Protein AF-F7QLC7-F1 (afdb_monomer)

Foldseek 3Di:
DDDDDPVNVVLVVVQVVVVVVLLVQLVVLVVVCCVVVVAPPPFKDFDPDDPVALETEMEGAQDLCQQVSLVSSLVVLVVVQRHKYWYWHPPDDPPDDTFTWIHGNVDIRGRDPLVPDDPVRSPRDRD

Sequence (127 aa):
MTLMSDNDLEGIRAHELIWKKLFDEVEAILKNFVAQGTIGDDHYWLVDEDWGWDVLQIELPLSLTWPPIAKKLQLILERYPDWRITIRLAGRPQGWPGMGIVISRDKIIDDLKREYFPELLRSLTFD

Structure (mmCIF, N/CA/C/O backbone):
data_AF-F7QLC7-F1
#
_entry.id   AF-F7QLC7-F1
#
loop_
_atom_site.group_PDB
_atom_site.id
_atom_site.type_symbol
_atom_site.label_at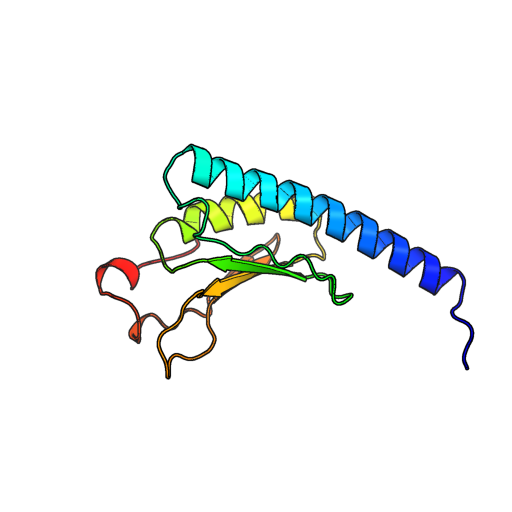om_id
_atom_site.label_alt_id
_atom_site.label_comp_id
_atom_site.label_asym_id
_atom_site.label_entity_id
_atom_site.label_seq_id
_atom_site.pdbx_PDB_ins_code
_atom_site.Cartn_x
_atom_site.Cartn_y
_atom_site.Cartn_z
_atom_site.occupancy
_atom_site.B_iso_or_equiv
_atom_site.auth_seq_id
_atom_site.auth_comp_id
_atom_site.auth_asym_id
_atom_site.auth_atom_id
_atom_site.pdbx_PDB_model_num
ATOM 1 N N . MET A 1 1 ? 37.764 4.042 -11.446 1.00 50.75 1 MET A N 1
ATOM 2 C CA . MET A 1 1 ? 36.503 4.541 -12.024 1.00 50.75 1 MET A CA 1
ATOM 3 C C . MET A 1 1 ? 36.126 3.556 -13.116 1.00 50.75 1 MET A C 1
ATOM 5 O O . MET A 1 1 ? 36.762 3.561 -14.160 1.00 50.75 1 MET A O 1
ATOM 9 N N . THR A 1 2 ? 35.249 2.602 -12.810 1.00 63.03 2 THR A N 1
ATOM 10 C CA . THR A 1 2 ? 34.839 1.550 -13.753 1.00 63.03 2 THR A CA 1
ATOM 11 C C . THR A 1 2 ? 33.733 2.123 -14.631 1.00 63.03 2 THR A C 1
ATOM 13 O O . THR A 1 2 ? 32.751 2.632 -14.098 1.00 63.03 2 THR A O 1
ATOM 16 N N . LEU A 1 3 ? 33.919 2.111 -15.951 1.00 67.44 3 LEU A N 1
ATOM 17 C CA . LEU A 1 3 ? 32.877 2.492 -16.906 1.00 67.44 3 LEU A CA 1
ATOM 18 C C . LEU A 1 3 ? 31.777 1.424 -16.864 1.00 67.44 3 LEU A C 1
ATOM 20 O O . LEU A 1 3 ? 32.084 0.239 -16.978 1.00 67.44 3 LEU A O 1
ATOM 24 N N . MET A 1 4 ? 30.528 1.842 -16.658 1.00 73.94 4 MET A N 1
ATOM 25 C CA . MET A 1 4 ? 29.365 0.952 -16.751 1.00 73.94 4 MET A CA 1
ATOM 26 C C . MET A 1 4 ? 29.220 0.458 -18.188 1.00 73.94 4 MET A C 1
ATOM 28 O O . MET A 1 4 ? 29.473 1.215 -19.127 1.00 73.94 4 MET A O 1
ATOM 32 N N . SER A 1 5 ? 28.853 -0.811 -18.355 1.00 80.81 5 SER A N 1
ATOM 33 C CA . SER A 1 5 ? 28.616 -1.381 -19.679 1.00 80.81 5 SER A CA 1
ATOM 34 C C . SER A 1 5 ? 27.282 -0.889 -20.251 1.00 80.81 5 SER A C 1
ATOM 36 O O . SER A 1 5 ? 26.384 -0.502 -19.503 1.00 80.81 5 SER A O 1
ATOM 38 N N . ASP A 1 6 ? 27.117 -0.937 -21.575 1.00 76.31 6 ASP A N 1
ATOM 39 C CA . ASP A 1 6 ? 25.849 -0.572 -22.230 1.00 76.31 6 ASP A CA 1
ATOM 40 C C . ASP A 1 6 ? 24.663 -1.404 -21.705 1.00 76.31 6 ASP A C 1
ATOM 42 O O . ASP A 1 6 ? 23.557 -0.891 -21.561 1.00 76.31 6 ASP A O 1
ATOM 46 N N . ASN A 1 7 ? 24.915 -2.659 -21.321 1.00 74.25 7 ASN A N 1
ATOM 47 C CA . ASN A 1 7 ? 23.918 -3.549 -20.728 1.00 74.25 7 ASN A CA 1
ATOM 48 C C . ASN A 1 7 ? 23.471 -3.078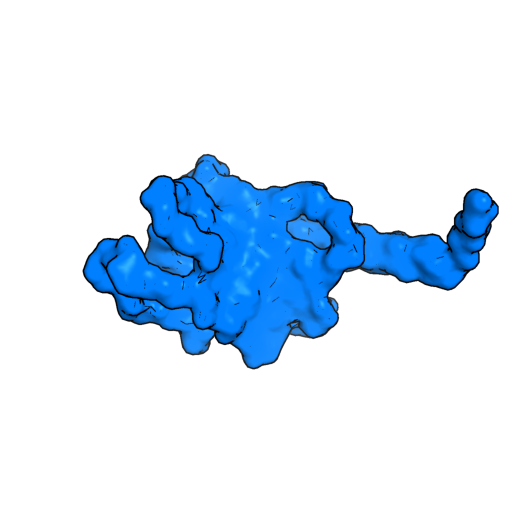 -19.329 1.00 74.25 7 ASN A C 1
ATOM 50 O O . ASN A 1 7 ? 22.297 -3.188 -18.981 1.00 74.25 7 ASN A O 1
ATOM 54 N N . ASP A 1 8 ? 24.385 -2.498 -18.544 1.00 79.50 8 ASP A N 1
ATOM 55 C CA . ASP A 1 8 ? 24.052 -1.910 -17.241 1.00 79.50 8 ASP A CA 1
ATOM 56 C C . ASP A 1 8 ? 23.184 -0.652 -17.417 1.00 79.50 8 ASP A C 1
ATOM 58 O O . ASP A 1 8 ? 22.246 -0.421 -16.654 1.00 79.50 8 ASP A O 1
ATOM 62 N N . LEU A 1 9 ? 23.457 0.146 -18.456 1.00 80.56 9 LEU A N 1
ATOM 63 C CA . LEU A 1 9 ? 22.675 1.342 -18.783 1.00 80.56 9 LEU A CA 1
ATOM 64 C C . LEU A 1 9 ? 21.267 1.001 -19.291 1.00 80.56 9 LEU A C 1
ATOM 66 O O . LEU A 1 9 ? 20.310 1.704 -18.962 1.00 80.56 9 LEU A O 1
ATOM 70 N N . GLU A 1 10 ? 21.120 -0.060 -20.086 1.00 82.00 10 GLU A N 1
ATOM 71 C CA . GLU A 1 10 ? 19.810 -0.547 -20.531 1.00 82.00 10 GLU A CA 1
ATOM 72 C C . GLU A 1 10 ? 18.975 -1.087 -19.367 1.00 82.00 10 GLU A C 1
ATOM 74 O O . GLU A 1 10 ? 17.791 -0.756 -19.268 1.00 82.00 10 GLU A O 1
ATOM 79 N N . GLY A 1 11 ? 19.594 -1.840 -18.452 1.00 80.56 11 GLY A N 1
ATOM 80 C CA . GLY A 1 11 ? 18.936 -2.333 -17.241 1.00 80.56 11 GLY A CA 1
ATOM 81 C C . GLY A 1 11 ? 18.397 -1.204 -16.360 1.00 80.56 11 GLY A C 1
ATOM 82 O O . GLY A 1 11 ? 17.238 -1.248 -15.951 1.00 80.56 11 GLY A O 1
ATOM 83 N N . ILE A 1 12 ? 19.190 -0.149 -16.145 1.00 84.62 12 ILE A N 1
ATOM 84 C CA . ILE A 1 12 ? 18.768 1.030 -15.367 1.00 84.62 12 ILE A CA 1
ATOM 85 C C . ILE A 1 12 ? 17.579 1.732 -16.018 1.00 84.62 12 ILE A C 1
ATOM 87 O O . ILE A 1 12 ? 16.587 2.009 -15.354 1.00 84.62 12 ILE A O 1
ATOM 91 N N . ARG A 1 13 ? 17.624 1.959 -17.334 1.00 88.81 13 ARG A N 1
ATOM 92 C CA . ARG A 1 13 ? 16.513 2.606 -18.051 1.00 88.81 13 ARG A CA 1
ATOM 93 C C . ARG A 1 13 ? 15.232 1.779 -18.007 1.00 88.81 13 ARG A C 1
ATOM 95 O O . ARG A 1 13 ? 14.142 2.341 -17.916 1.00 88.81 13 ARG A O 1
ATOM 102 N N . ALA A 1 14 ? 15.348 0.455 -18.113 1.00 91.69 14 ALA A N 1
ATOM 103 C CA . ALA A 1 14 ? 14.203 -0.440 -18.008 1.00 91.69 14 ALA A CA 1
ATOM 104 C C . ALA A 1 14 ? 13.593 -0.390 -16.601 1.00 91.69 14 ALA A C 1
ATOM 106 O O . ALA A 1 14 ? 12.372 -0.292 -16.477 1.00 91.69 14 ALA A O 1
ATOM 107 N N . HIS A 1 15 ? 14.439 -0.394 -15.570 1.00 94.12 15 HIS A N 1
ATOM 108 C CA . HIS A 1 15 ? 14.026 -0.252 -14.180 1.00 94.12 15 HIS A CA 1
ATOM 109 C C . HIS A 1 15 ? 13.282 1.069 -13.947 1.00 94.12 15 HIS A C 1
ATOM 111 O O . HIS A 1 15 ? 12.112 1.034 -13.579 1.00 94.12 15 HIS A O 1
ATOM 117 N N . GLU A 1 16 ? 13.893 2.211 -14.280 1.00 93.38 16 GLU A N 1
ATOM 118 C CA . GLU A 1 16 ? 13.291 3.545 -14.126 1.00 93.38 16 GLU A CA 1
ATOM 119 C C . GLU A 1 16 ? 11.937 3.658 -14.851 1.00 93.38 16 GLU A C 1
ATOM 121 O O . GLU A 1 16 ? 10.979 4.249 -14.345 1.00 93.38 16 GLU A O 1
ATOM 126 N N . LEU A 1 17 ? 11.823 3.068 -16.049 1.00 95.00 17 LEU A N 1
ATOM 127 C CA . LEU A 1 17 ? 10.580 3.079 -16.819 1.00 95.00 17 LEU A CA 1
ATOM 128 C C . LEU A 1 17 ? 9.473 2.260 -16.146 1.00 95.00 17 LEU A C 1
ATOM 130 O O . LEU A 1 17 ? 8.310 2.670 -16.182 1.00 95.00 17 LEU A O 1
ATOM 134 N N . ILE A 1 18 ? 9.806 1.096 -15.582 1.00 96.31 18 ILE A N 1
ATOM 135 C CA . ILE A 1 18 ? 8.835 0.272 -14.857 1.00 96.31 18 ILE A CA 1
ATOM 136 C C . ILE A 1 18 ? 8.465 0.948 -13.540 1.00 96.31 18 ILE A C 1
ATOM 138 O O . ILE A 1 18 ? 7.273 1.079 -13.268 1.00 96.31 18 ILE A O 1
ATOM 142 N N . TRP A 1 19 ? 9.455 1.434 -12.786 1.00 96.56 19 TRP A N 1
ATOM 143 C CA . TRP A 1 19 ? 9.258 2.164 -11.538 1.00 96.56 19 TRP A CA 1
ATOM 144 C C . TRP A 1 19 ? 8.260 3.301 -11.737 1.00 96.56 19 TRP A C 1
ATOM 146 O O . TRP A 1 19 ? 7.243 3.356 -11.052 1.00 96.56 19 TRP A O 1
ATOM 156 N N . LYS A 1 20 ? 8.478 4.143 -12.755 1.00 96.12 20 LYS A N 1
ATOM 157 C CA . LYS A 1 20 ? 7.606 5.283 -13.050 1.00 96.12 20 LYS A CA 1
ATOM 158 C C . LYS A 1 20 ? 6.176 4.862 -13.381 1.00 96.12 20 LYS A C 1
ATOM 160 O O . LYS A 1 20 ? 5.229 5.450 -12.870 1.00 96.12 20 LYS A O 1
ATOM 165 N N . LYS A 1 21 ? 6.000 3.837 -14.221 1.00 97.06 21 LYS A N 1
ATOM 166 C CA . LYS A 1 21 ? 4.660 3.331 -14.562 1.00 97.06 21 LYS A CA 1
ATOM 167 C C . LYS A 1 21 ? 3.948 2.761 -13.342 1.00 97.06 21 LYS A C 1
ATOM 169 O O . LYS A 1 21 ? 2.768 3.034 -13.144 1.00 97.06 21 LYS A O 1
ATOM 174 N N . LEU A 1 22 ? 4.660 1.979 -12.533 1.00 97.88 22 LEU A N 1
ATOM 175 C CA . LEU A 1 22 ? 4.117 1.410 -11.309 1.00 97.88 22 LEU A CA 1
ATOM 176 C C . LEU A 1 22 ? 3.743 2.517 -10.318 1.00 97.88 22 LEU A C 1
ATOM 178 O O . LEU A 1 22 ? 2.652 2.473 -9.760 1.00 97.88 22 LEU A O 1
ATOM 182 N N . PHE A 1 23 ? 4.602 3.524 -10.154 1.00 97.81 23 PHE A N 1
ATOM 183 C CA . PHE A 1 23 ? 4.345 4.706 -9.336 1.00 97.81 23 PHE A CA 1
ATOM 184 C C . PHE A 1 23 ? 3.056 5.413 -9.770 1.00 97.81 23 PHE A C 1
ATOM 186 O O . PHE A 1 23 ? 2.150 5.568 -8.954 1.00 97.81 23 PHE A O 1
ATOM 193 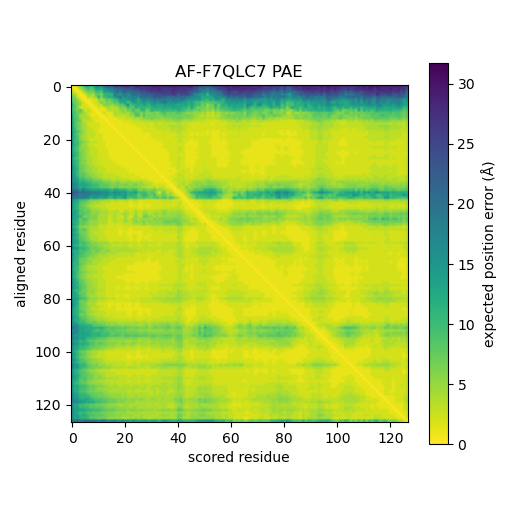N N . ASP A 1 24 ? 2.930 5.759 -11.055 1.00 97.81 24 ASP A N 1
ATOM 194 C CA . ASP A 1 24 ? 1.757 6.455 -11.600 1.00 97.81 24 ASP A CA 1
ATOM 195 C C . ASP A 1 24 ? 0.460 5.641 -11.395 1.00 97.81 24 ASP A C 1
ATOM 197 O O . ASP A 1 24 ? -0.587 6.178 -11.020 1.00 97.81 24 ASP A O 1
ATOM 201 N N . GLU A 1 25 ? 0.512 4.321 -11.606 1.00 98.19 25 GLU A N 1
ATOM 202 C CA . GLU A 1 25 ? -0.638 3.431 -11.411 1.00 98.19 25 GLU A CA 1
ATOM 203 C C . GLU A 1 25 ? -1.034 3.284 -9.934 1.00 98.19 25 GLU A C 1
ATOM 205 O O . GLU A 1 25 ? -2.226 3.290 -9.605 1.00 98.19 25 GLU A O 1
ATOM 210 N N . VAL A 1 26 ? -0.053 3.165 -9.034 1.00 97.94 26 VAL A N 1
ATOM 211 C CA . VAL A 1 26 ? -0.288 3.121 -7.585 1.00 97.94 26 VAL A CA 1
ATOM 212 C C . VAL A 1 26 ? -0.872 4.440 -7.098 1.00 97.94 26 VAL A C 1
ATOM 214 O O . VAL A 1 26 ? -1.855 4.433 -6.354 1.00 97.94 26 VAL A O 1
ATOM 217 N N . GLU A 1 27 ? -0.325 5.567 -7.547 1.00 97.56 27 GLU A N 1
ATOM 218 C CA . GLU A 1 27 ? -0.822 6.889 -7.188 1.00 97.56 27 GLU A CA 1
ATOM 219 C C . GLU A 1 27 ? -2.283 7.067 -7.626 1.00 97.56 27 GLU A C 1
ATOM 221 O O . GLU A 1 27 ? -3.118 7.530 -6.846 1.00 97.56 27 GLU A O 1
ATOM 226 N N . ALA A 1 28 ? -2.633 6.623 -8.838 1.00 97.56 28 ALA A N 1
ATOM 227 C CA . ALA A 1 28 ? -4.008 6.656 -9.330 1.00 97.56 28 ALA A CA 1
ATOM 228 C C . ALA A 1 28 ? -4.969 5.817 -8.465 1.00 97.56 28 ALA A C 1
ATOM 230 O O . ALA A 1 28 ? -6.103 6.238 -8.214 1.00 97.56 28 ALA A O 1
ATOM 231 N N . ILE A 1 29 ? -4.530 4.652 -7.973 1.00 97.12 29 ILE A N 1
ATOM 232 C CA . ILE A 1 29 ? -5.315 3.838 -7.034 1.00 97.12 29 ILE A CA 1
ATOM 233 C C . ILE A 1 29 ? -5.543 4.607 -5.732 1.00 97.12 29 ILE A C 1
ATOM 235 O O . ILE A 1 29 ? -6.691 4.724 -5.303 1.00 97.12 29 ILE A O 1
ATOM 239 N N . LEU A 1 30 ? -4.487 5.142 -5.117 1.00 96.62 30 LEU A N 1
ATOM 240 C CA . LEU A 1 30 ? -4.583 5.855 -3.839 1.00 96.62 30 LEU A CA 1
ATOM 241 C C . LEU A 1 30 ? -5.485 7.092 -3.958 1.00 96.62 30 LEU A C 1
ATOM 243 O O . LEU A 1 30 ? -6.414 7.246 -3.164 1.00 96.62 30 LEU A O 1
ATOM 247 N N . LYS A 1 31 ? -5.325 7.888 -5.023 1.00 95.56 31 LYS A N 1
ATOM 248 C CA . LYS A 1 31 ? -6.196 9.034 -5.344 1.00 95.56 31 LYS A CA 1
ATOM 249 C C . LYS A 1 31 ? -7.667 8.644 -5.501 1.00 95.56 31 LYS A C 1
ATOM 251 O O . LYS A 1 31 ? -8.551 9.405 -5.119 1.00 95.56 31 LYS A O 1
ATOM 256 N N . ASN A 1 32 ? -7.966 7.454 -6.021 1.00 96.12 32 ASN A N 1
ATOM 257 C CA . ASN A 1 32 ? -9.345 6.971 -6.096 1.00 96.12 32 ASN A CA 1
ATOM 258 C C . ASN A 1 32 ? -9.930 6.653 -4.705 1.00 96.12 32 ASN A C 1
ATOM 260 O O . ASN A 1 32 ? -11.093 6.956 -4.450 1.00 96.12 32 ASN A O 1
ATOM 264 N N . PHE A 1 33 ? -9.141 6.089 -3.782 1.00 95.31 33 PHE A N 1
ATOM 265 C CA . PHE A 1 33 ? -9.581 5.886 -2.393 1.00 95.31 33 PHE A CA 1
ATOM 266 C C . PHE A 1 33 ? -9.790 7.223 -1.659 1.00 95.31 33 PHE A C 1
ATOM 268 O O . PHE A 1 33 ? -10.768 7.356 -0.912 1.00 95.31 33 PHE A O 1
ATOM 275 N N . VAL A 1 34 ? -8.943 8.226 -1.919 1.00 94.62 34 VAL A N 1
ATOM 276 C CA . VAL A 1 34 ? -9.153 9.607 -1.449 1.00 94.62 34 VAL A CA 1
ATOM 277 C C . VAL A 1 34 ? -10.467 10.168 -1.989 1.00 94.62 34 VAL A C 1
ATOM 279 O O . VAL A 1 34 ? -11.299 10.632 -1.216 1.00 94.62 34 VAL A O 1
ATOM 282 N N . ALA A 1 35 ? -10.696 10.095 -3.304 1.00 93.94 35 ALA A N 1
ATOM 283 C CA . ALA A 1 35 ? -11.903 10.635 -3.933 1.00 93.94 35 ALA A CA 1
ATOM 284 C C . ALA A 1 35 ? -13.196 9.988 -3.398 1.00 93.94 35 ALA A C 1
ATOM 286 O O . ALA A 1 35 ? -14.255 10.614 -3.396 1.00 93.94 35 ALA A O 1
ATOM 287 N N . GLN A 1 36 ? -13.112 8.745 -2.917 1.00 93.62 36 GLN A N 1
ATOM 288 C CA . GLN A 1 36 ? -14.208 8.030 -2.256 1.00 93.62 36 GLN A CA 1
ATOM 289 C C . GLN A 1 36 ? -14.366 8.382 -0.764 1.00 93.62 36 GLN A C 1
ATOM 291 O O . GLN A 1 36 ? -15.274 7.869 -0.112 1.00 93.62 36 GLN A O 1
ATOM 296 N N . GLY A 1 37 ? -13.487 9.216 -0.201 1.00 90.19 37 GLY A N 1
ATOM 297 C CA . GLY A 1 37 ? -13.477 9.595 1.215 1.00 90.19 37 GLY A CA 1
ATOM 298 C C . GLY A 1 37 ? -13.075 8.461 2.159 1.00 90.19 37 GLY A C 1
ATOM 299 O O . GLY A 1 37 ? -13.376 8.507 3.349 1.00 90.19 37 GLY A O 1
ATOM 300 N N . THR A 1 38 ? -12.437 7.412 1.636 1.00 88.75 38 THR A N 1
ATOM 301 C CA . THR A 1 38 ? -12.058 6.221 2.421 1.00 88.75 38 THR A CA 1
ATOM 302 C C . THR A 1 38 ? -10.695 6.369 3.096 1.00 88.75 38 THR A C 1
ATOM 304 O O . THR A 1 38 ? -10.449 5.756 4.134 1.00 88.75 38 THR A O 1
ATOM 307 N N . ILE A 1 39 ? -9.829 7.214 2.536 1.00 89.75 39 ILE A N 1
ATOM 308 C CA . ILE A 1 39 ? -8.609 7.730 3.161 1.00 89.75 39 ILE A CA 1
ATOM 309 C C . ILE A 1 39 ? -8.580 9.254 2.965 1.00 89.75 39 ILE A C 1
ATOM 311 O O . ILE A 1 39 ? -9.237 9.766 2.061 1.00 89.75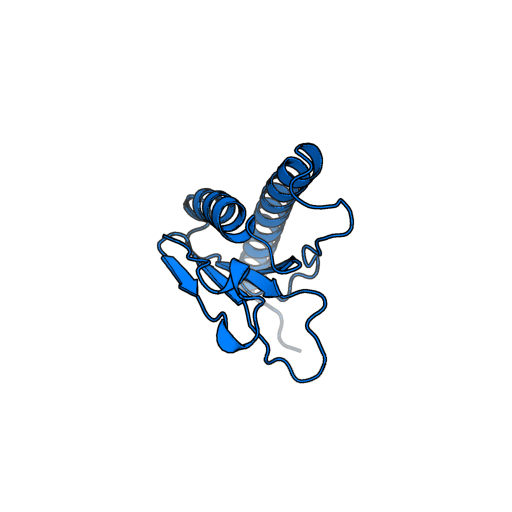 39 ILE A O 1
ATOM 315 N N . GLY A 1 40 ? -7.870 9.979 3.828 1.00 81.19 40 GLY A N 1
ATOM 316 C CA . GLY A 1 40 ? -7.668 11.424 3.686 1.00 81.19 40 GLY A CA 1
ATOM 317 C C . GLY A 1 40 ? -6.582 11.740 2.657 1.00 81.19 40 GLY A C 1
ATOM 318 O O . GLY A 1 40 ? -5.715 10.905 2.400 1.00 81.19 40 GLY A O 1
ATOM 319 N N . ASP A 1 41 ? -6.629 12.942 2.084 1.00 69.69 41 ASP A N 1
ATOM 320 C CA . ASP A 1 41 ? -5.657 13.428 1.086 1.00 69.69 41 ASP A CA 1
ATOM 321 C C . ASP A 1 41 ? -4.221 13.509 1.641 1.00 69.69 41 ASP A C 1
ATOM 323 O O . ASP A 1 41 ? -3.250 13.338 0.913 1.00 69.69 41 ASP A O 1
ATOM 327 N N . ASP A 1 42 ? -4.079 13.726 2.947 1.00 74.25 42 ASP A N 1
ATOM 328 C CA . ASP A 1 42 ? -2.820 13.788 3.696 1.00 74.25 42 ASP A CA 1
ATOM 329 C C . ASP A 1 42 ? -2.495 12.474 4.429 1.00 74.25 42 ASP A C 1
ATOM 331 O O . ASP A 1 42 ? -1.534 12.393 5.196 1.00 74.25 42 ASP A O 1
ATOM 335 N N . HIS A 1 43 ? -3.296 11.427 4.215 1.00 83.38 43 HIS A N 1
ATOM 336 C CA . HIS A 1 43 ? -3.168 10.163 4.936 1.00 83.38 43 HIS A CA 1
ATOM 337 C C . HIS A 1 43 ? -2.255 9.157 4.229 1.00 83.38 43 HIS A C 1
ATOM 339 O O . HIS A 1 43 ? -2.244 8.000 4.627 1.00 83.38 43 HIS A O 1
ATOM 345 N N . TYR A 1 44 ? -1.506 9.514 3.187 1.00 92.88 44 TYR A N 1
ATOM 346 C CA . TYR A 1 44 ? -0.526 8.588 2.621 1.00 92.88 44 TYR A CA 1
ATOM 347 C C . TYR A 1 44 ? 0.734 9.289 2.132 1.00 92.88 44 TYR A C 1
ATOM 349 O O . TYR A 1 44 ? 0.704 10.446 1.726 1.00 92.88 44 TYR A O 1
ATOM 357 N N . TRP A 1 45 ? 1.836 8.544 2.128 1.00 95.06 45 TRP A N 1
ATOM 358 C CA . TRP A 1 45 ? 3.060 8.909 1.427 1.00 95.06 45 TRP A CA 1
ATOM 359 C C . TRP A 1 45 ? 3.416 7.772 0.475 1.00 95.06 45 TRP A C 1
ATOM 361 O O . TRP A 1 45 ? 3.747 6.670 0.906 1.00 95.06 45 TRP A O 1
ATOM 371 N N . LEU A 1 46 ? 3.327 8.031 -0.828 1.00 96.19 46 LEU A N 1
ATOM 372 C CA . LEU A 1 46 ? 3.922 7.175 -1.850 1.00 96.19 46 LEU A CA 1
ATOM 373 C C . LEU A 1 46 ? 5.373 7.622 -2.067 1.00 96.19 46 LEU A C 1
ATOM 375 O O . LEU A 1 46 ? 5.589 8.731 -2.546 1.00 96.19 46 LEU A O 1
ATOM 379 N N . VAL A 1 47 ? 6.336 6.806 -1.639 1.00 95.00 47 VAL A N 1
ATOM 380 C CA . VAL A 1 47 ? 7.767 7.149 -1.671 1.00 95.00 47 VAL A CA 1
ATOM 381 C C . VAL A 1 47 ? 8.198 7.344 -3.125 1.00 95.00 47 VAL A C 1
ATOM 383 O O . VAL A 1 47 ? 8.061 6.424 -3.932 1.00 95.00 47 VAL A O 1
ATOM 386 N N . ASP A 1 48 ? 8.657 8.551 -3.458 1.00 92.12 48 ASP A N 1
ATOM 387 C CA . ASP A 1 48 ? 9.020 8.986 -4.812 1.00 92.12 48 ASP A CA 1
ATOM 388 C C . ASP A 1 48 ? 10.518 8.863 -5.102 1.00 92.12 48 ASP A C 1
ATOM 390 O O . ASP A 1 48 ? 10.967 9.142 -6.215 1.00 92.12 48 ASP A O 1
ATOM 394 N N . GLU A 1 49 ? 11.293 8.372 -4.137 1.00 91.00 49 GLU A N 1
ATOM 395 C CA . GLU A 1 49 ? 12.669 7.973 -4.362 1.00 91.00 49 GLU A CA 1
ATOM 396 C C . GLU A 1 49 ? 12.773 6.536 -4.890 1.00 91.00 49 GLU A C 1
ATOM 398 O O . GLU A 1 49 ? 12.406 5.564 -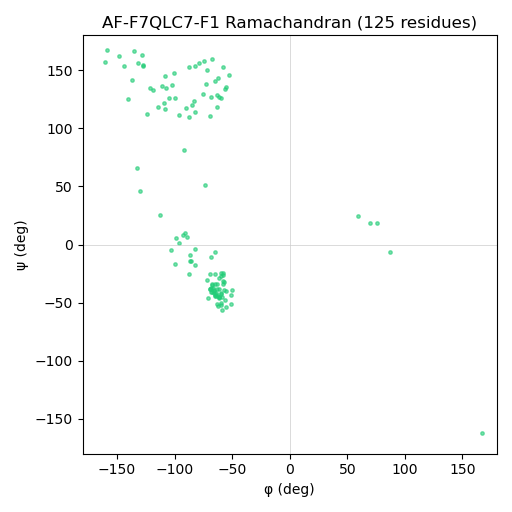4.225 1.00 91.00 49 GLU A O 1
ATOM 403 N N . ASP A 1 50 ? 13.362 6.399 -6.077 1.00 89.31 50 ASP A N 1
ATOM 404 C CA . ASP A 1 50 ? 13.811 5.118 -6.608 1.00 89.31 50 ASP A CA 1
ATOM 405 C C . ASP A 1 50 ? 15.197 4.763 -6.036 1.00 89.31 50 ASP A C 1
ATOM 407 O O . ASP A 1 50 ? 16.197 5.441 -6.290 1.00 89.31 50 ASP A O 1
ATOM 411 N N . TRP A 1 51 ? 15.264 3.699 -5.232 1.00 86.50 51 TRP A N 1
ATOM 412 C CA . TRP A 1 51 ? 16.513 3.185 -4.654 1.00 86.50 51 TRP A CA 1
ATOM 413 C C . TRP A 1 51 ? 17.173 2.089 -5.509 1.00 86.50 51 TRP A C 1
ATOM 415 O O . TRP A 1 51 ? 18.136 1.461 -5.059 1.00 86.50 51 TRP A O 1
ATOM 425 N N . GLY A 1 52 ? 16.674 1.843 -6.725 1.00 88.50 52 GLY A N 1
ATOM 426 C CA . GLY A 1 52 ? 17.176 0.816 -7.639 1.00 88.50 52 GLY A CA 1
ATOM 427 C C . GLY A 1 52 ? 16.766 -0.606 -7.249 1.00 88.50 52 GLY A C 1
ATOM 428 O O . GLY A 1 52 ? 17.414 -1.575 -7.649 1.00 88.50 52 GLY A O 1
ATOM 429 N N . TRP A 1 53 ? 15.740 -0.748 -6.408 1.00 92.62 53 TRP A N 1
ATOM 430 C CA . TRP A 1 53 ? 15.157 -2.034 -6.020 1.00 92.62 53 TRP A CA 1
ATOM 431 C C . TRP A 1 53 ? 13.791 -2.178 -6.670 1.00 92.62 53 TRP A C 1
ATOM 433 O O . TRP A 1 53 ? 13.050 -1.204 -6.743 1.00 92.62 53 TRP A O 1
ATOM 443 N N . ASP A 1 54 ? 13.411 -3.397 -7.064 1.00 96.50 54 ASP A N 1
ATOM 444 C CA . ASP A 1 54 ? 12.082 -3.696 -7.628 1.00 96.50 54 ASP A CA 1
ATOM 445 C C . ASP A 1 54 ? 10.988 -3.688 -6.534 1.00 96.50 54 ASP A C 1
ATOM 447 O O . ASP A 1 54 ? 10.236 -4.646 -6.323 1.00 96.50 54 ASP A O 1
ATOM 451 N N . VAL A 1 55 ? 10.952 -2.613 -5.746 1.00 96.69 55 VAL A N 1
ATOM 452 C CA . VAL A 1 55 ? 10.070 -2.396 -4.607 1.00 96.69 55 VAL A CA 1
ATOM 453 C C . VAL A 1 55 ? 9.619 -0.944 -4.604 1.00 96.69 55 VAL A C 1
ATOM 455 O O . VAL A 1 55 ? 10.435 -0.034 -4.522 1.00 96.69 55 VAL A O 1
ATOM 458 N N . LEU A 1 56 ? 8.307 -0.741 -4.590 1.00 97.62 56 LEU A N 1
ATOM 459 C CA . LEU A 1 56 ? 7.694 0.556 -4.332 1.00 97.62 56 LEU A CA 1
ATOM 460 C C . LEU A 1 56 ? 7.166 0.596 -2.892 1.00 97.62 56 LEU A C 1
ATOM 462 O O . LEU A 1 56 ? 6.579 -0.379 -2.411 1.00 97.62 56 LEU A O 1
ATOM 466 N N . GLN A 1 57 ? 7.378 1.701 -2.178 1.00 97.69 57 GLN A N 1
ATOM 467 C CA . GLN A 1 57 ? 6.946 1.845 -0.787 1.00 97.69 57 GLN A CA 1
ATOM 468 C C . GLN A 1 57 ? 5.806 2.854 -0.653 1.00 97.69 57 GLN A C 1
ATOM 470 O O . GLN A 1 57 ? 5.840 3.945 -1.210 1.00 97.69 57 GLN A O 1
ATOM 475 N N . ILE A 1 58 ? 4.815 2.479 0.149 1.00 97.19 58 ILE A N 1
ATOM 476 C CA . ILE A 1 58 ? 3.713 3.326 0.585 1.00 97.19 58 ILE A CA 1
ATOM 477 C C . ILE A 1 58 ? 3.739 3.373 2.113 1.00 97.19 58 ILE A C 1
ATOM 479 O O . ILE A 1 58 ? 3.840 2.333 2.765 1.00 97.19 58 ILE A O 1
ATOM 483 N N . GLU A 1 59 ? 3.591 4.551 2.703 1.00 95.56 59 GLU A N 1
ATOM 484 C CA . GLU A 1 59 ? 3.268 4.710 4.117 1.00 95.56 59 GLU A CA 1
ATOM 485 C C . GLU A 1 59 ? 1.804 5.128 4.268 1.00 95.56 59 GLU A C 1
ATOM 487 O O . GLU A 1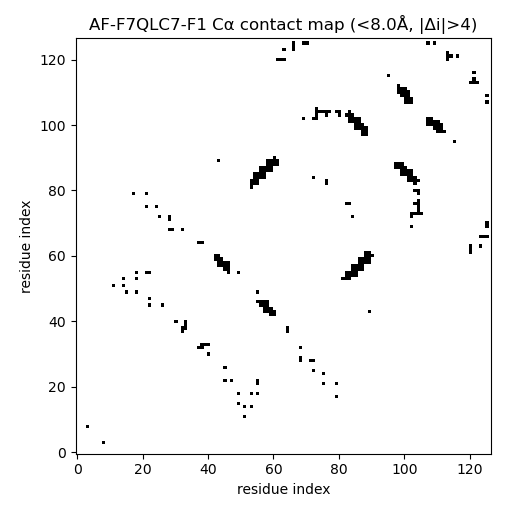 59 ? 1.363 6.104 3.666 1.00 95.56 59 GLU A O 1
ATOM 492 N N . LEU A 1 60 ? 1.043 4.377 5.067 1.00 94.19 60 LEU A N 1
ATOM 493 C CA . LEU A 1 60 ? -0.388 4.590 5.306 1.00 94.19 60 LEU A CA 1
ATOM 494 C C . LEU A 1 60 ? -0.699 4.428 6.809 1.00 94.19 60 LEU A C 1
ATOM 496 O O . LEU A 1 60 ? -0.148 3.531 7.449 1.00 94.19 60 LEU A O 1
ATOM 500 N N . PRO A 1 61 ? -1.584 5.236 7.419 1.00 91.75 61 PRO A N 1
ATOM 501 C CA . PRO A 1 61 ? -2.126 4.982 8.746 1.00 91.75 61 PRO A CA 1
ATOM 502 C C . PRO A 1 61 ? -2.917 3.677 8.755 1.00 91.75 61 PRO A C 1
ATOM 504 O O . PRO A 1 61 ? -3.623 3.358 7.793 1.00 91.75 61 PRO A O 1
ATOM 507 N N . LEU A 1 62 ? -2.829 2.924 9.853 1.00 90.06 62 LEU A N 1
ATOM 508 C CA . LEU A 1 62 ? -3.584 1.683 10.007 1.00 90.06 62 LEU A CA 1
ATOM 509 C C . LEU A 1 62 ? -5.088 1.960 9.926 1.00 90.06 62 LEU A C 1
ATOM 511 O O . LEU A 1 62 ? -5.625 2.759 10.692 1.00 90.06 62 LEU A O 1
ATOM 515 N N . SER A 1 63 ? -5.778 1.256 9.035 1.00 92.00 63 SER A N 1
ATOM 516 C CA . SER A 1 63 ? -7.229 1.354 8.903 1.00 92.00 63 SER A CA 1
ATOM 517 C C . SER A 1 63 ? -7.808 0.124 8.211 1.00 92.00 63 SER A C 1
ATOM 519 O O . SER A 1 63 ? -7.091 -0.666 7.596 1.00 92.00 63 SER A O 1
ATOM 521 N N . LEU A 1 64 ? -9.133 -0.014 8.275 1.00 92.94 64 LEU A N 1
ATOM 522 C CA . LEU A 1 64 ? -9.879 -1.089 7.613 1.00 92.94 64 LEU A CA 1
ATOM 523 C C . LEU A 1 64 ? -9.803 -1.038 6.075 1.00 92.94 64 LEU A C 1
ATOM 525 O O . LEU A 1 64 ? -10.279 -1.958 5.415 1.00 92.94 64 LEU A O 1
ATOM 529 N N . THR A 1 65 ? -9.214 0.009 5.486 1.00 93.56 65 THR A N 1
ATOM 530 C CA . THR A 1 65 ? -9.054 0.138 4.029 1.00 93.56 65 THR A CA 1
ATOM 531 C C . THR A 1 65 ? -7.789 -0.532 3.500 1.00 93.56 65 THR A C 1
ATOM 533 O O . THR A 1 65 ? -7.657 -0.702 2.289 1.00 93.56 65 THR A O 1
ATOM 536 N N . TRP A 1 66 ? -6.885 -0.986 4.373 1.00 95.12 66 TRP A N 1
ATOM 537 C CA . TRP A 1 66 ? -5.671 -1.684 3.951 1.00 95.12 66 TRP A CA 1
ATOM 538 C C . TRP A 1 66 ? -5.956 -2.924 3.090 1.00 95.12 66 TRP A C 1
ATOM 540 O O . TRP A 1 66 ? -5.346 -3.023 2.028 1.00 95.12 66 TRP A O 1
ATOM 550 N N . PRO A 1 67 ? -6.879 -3.841 3.448 1.00 96.38 67 PRO A N 1
ATOM 551 C CA . PRO A 1 67 ? -7.176 -5.000 2.608 1.00 96.38 67 PRO A CA 1
ATOM 552 C C . PRO A 1 67 ? -7.686 -4.650 1.198 1.00 96.38 67 PRO A C 1
ATOM 554 O O . PRO A 1 67 ? -7.108 -5.146 0.226 1.00 96.38 67 PRO A O 1
ATOM 557 N N . PRO A 1 68 ? -8.704 -3.779 1.011 1.00 96.38 68 PRO A N 1
ATOM 558 C CA . PRO A 1 68 ? -9.139 -3.420 -0.337 1.00 96.38 68 PRO A CA 1
ATOM 559 C C . PRO A 1 68 ? -8.071 -2.652 -1.131 1.00 96.38 68 PRO A C 1
ATOM 561 O O . PRO A 1 68 ? -7.973 -2.869 -2.341 1.00 96.38 68 PRO A O 1
ATOM 564 N N . ILE A 1 69 ? -7.248 -1.813 -0.488 1.00 96.81 69 ILE A N 1
ATOM 565 C CA . ILE A 1 69 ? -6.092 -1.172 -1.137 1.00 96.81 69 ILE A CA 1
ATOM 566 C C . ILE A 1 69 ? -5.097 -2.243 -1.595 1.00 96.81 69 ILE A C 1
ATOM 568 O O . ILE A 1 69 ? -4.768 -2.306 -2.778 1.00 96.81 69 ILE A O 1
ATOM 572 N N . ALA A 1 70 ? -4.677 -3.134 -0.695 1.00 97.44 70 ALA A N 1
ATOM 573 C CA . ALA A 1 70 ? -3.700 -4.178 -0.981 1.00 97.44 70 ALA A CA 1
ATOM 574 C C . ALA A 1 70 ? -4.142 -5.077 -2.140 1.00 97.44 70 ALA A C 1
ATOM 576 O O . ALA A 1 70 ? -3.343 -5.384 -3.020 1.00 97.44 70 ALA A O 1
ATOM 577 N N . LYS A 1 71 ? -5.434 -5.411 -2.210 1.00 97.06 71 LYS A N 1
ATOM 578 C CA . LYS A 1 71 ? -6.006 -6.180 -3.319 1.00 97.06 71 LYS A CA 1
ATOM 579 C C . LYS A 1 71 ? -5.929 -5.442 -4.657 1.00 97.06 71 LYS A C 1
ATOM 581 O O . LYS A 1 71 ? -5.603 -6.046 -5.673 1.00 97.06 71 LYS A O 1
ATOM 586 N N . LYS A 1 72 ? -6.210 -4.134 -4.686 1.00 97.50 72 LYS A N 1
ATOM 587 C CA . LYS A 1 72 ? -6.070 -3.323 -5.911 1.00 97.50 72 LYS A CA 1
ATOM 588 C C . LYS A 1 72 ? -4.613 -3.220 -6.358 1.00 97.50 72 LYS A C 1
ATOM 590 O O . LYS A 1 72 ? -4.344 -3.337 -7.549 1.00 97.50 72 LYS A O 1
ATOM 595 N N . LEU A 1 73 ? -3.696 -3.059 -5.409 1.00 97.81 73 LEU A N 1
ATOM 596 C CA . LEU A 1 73 ? -2.256 -3.034 -5.665 1.00 97.81 73 LEU A CA 1
ATOM 597 C C . LEU A 1 73 ? -1.725 -4.403 -6.121 1.00 97.81 73 LEU A C 1
ATOM 599 O O . LEU A 1 73 ? -0.842 -4.481 -6.965 1.00 97.81 73 LEU A O 1
ATOM 603 N N . GLN A 1 74 ? -2.281 -5.504 -5.624 1.00 97.62 74 GLN A N 1
ATOM 604 C CA . GLN A 1 74 ? -1.891 -6.833 -6.082 1.00 97.62 74 GLN A CA 1
ATOM 605 C C . GLN A 1 74 ? -2.265 -7.065 -7.553 1.00 97.62 74 GLN A C 1
ATOM 607 O O . GLN A 1 74 ? -1.463 -7.608 -8.307 1.00 97.62 74 GLN A O 1
ATOM 612 N N . LEU A 1 75 ? -3.438 -6.587 -7.987 1.00 96.81 75 LEU A N 1
ATOM 613 C CA . LEU A 1 75 ? -3.895 -6.720 -9.377 1.00 96.81 75 LEU A CA 1
ATOM 614 C C . LEU A 1 75 ? -2.993 -5.995 -10.383 1.00 96.81 75 LEU A C 1
ATOM 616 O O . LEU A 1 75 ? -2.839 -6.452 -11.513 1.00 96.81 75 LEU A O 1
ATOM 620 N N . ILE A 1 76 ? -2.393 -4.860 -10.015 1.00 97.25 76 ILE A N 1
ATOM 621 C CA . ILE A 1 76 ? -1.465 -4.178 -10.931 1.00 97.25 76 ILE A CA 1
ATOM 622 C C . ILE A 1 76 ? -0.144 -4.943 -11.070 1.00 97.25 76 ILE A C 1
ATOM 624 O O . ILE A 1 76 ? 0.434 -4.952 -12.155 1.00 97.25 76 ILE A O 1
ATOM 628 N N . LEU A 1 77 ? 0.286 -5.665 -10.027 1.00 97.56 77 LEU A N 1
ATOM 629 C CA . LEU A 1 77 ? 1.508 -6.476 -10.047 1.00 97.56 77 LEU A CA 1
ATOM 630 C C . LEU A 1 77 ? 1.413 -7.701 -10.972 1.00 97.56 77 LEU A C 1
ATOM 632 O O . LEU A 1 77 ? 2.443 -8.284 -11.299 1.00 97.56 77 LEU A O 1
ATOM 636 N N . GLU A 1 78 ? 0.230 -8.051 -11.489 1.00 95.81 78 GLU A N 1
ATOM 637 C CA . GLU A 1 78 ? 0.105 -9.021 -12.590 1.00 95.81 78 GLU A CA 1
ATOM 638 C C . GLU A 1 78 ? 0.893 -8.584 -13.839 1.00 95.81 78 GLU A C 1
ATOM 640 O O . GLU A 1 78 ? 1.415 -9.426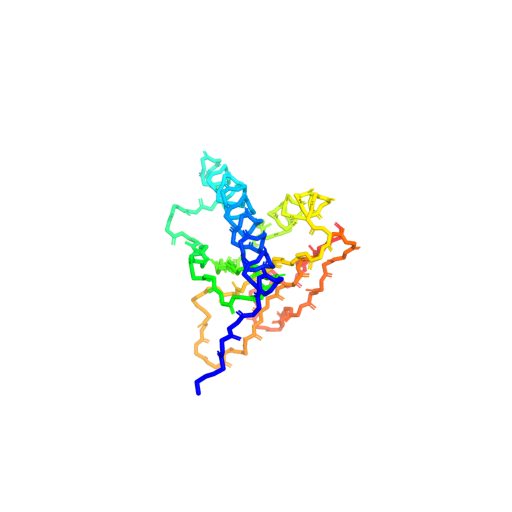 -14.570 1.00 95.81 78 GLU A O 1
ATOM 645 N N . ARG A 1 79 ? 1.016 -7.267 -14.070 1.00 96.25 79 ARG A N 1
ATOM 646 C CA . ARG A 1 79 ? 1.801 -6.686 -15.175 1.00 96.25 79 ARG A CA 1
ATOM 647 C C . ARG A 1 79 ? 3.282 -6.498 -14.839 1.00 96.25 79 ARG A C 1
ATOM 649 O O . ARG A 1 79 ? 4.077 -6.278 -15.749 1.00 96.25 79 ARG A O 1
ATOM 656 N N . TYR A 1 80 ? 3.645 -6.594 -13.561 1.00 96.19 80 TYR A N 1
ATOM 657 C CA . TYR A 1 80 ? 4.981 -6.307 -13.035 1.00 96.19 80 TYR A CA 1
ATOM 658 C C . TYR A 1 80 ? 5.429 -7.444 -12.099 1.00 96.19 80 TYR A C 1
ATOM 660 O O . TYR A 1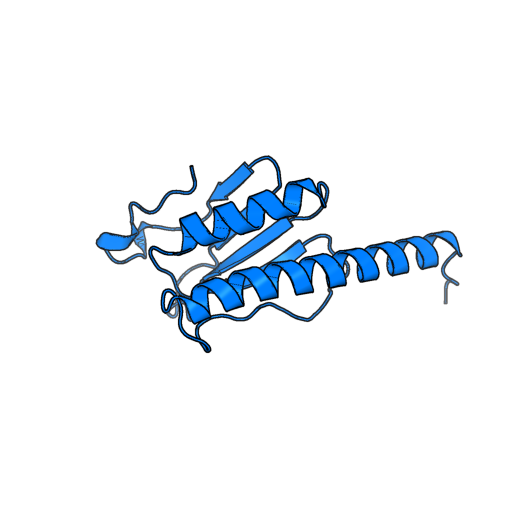 80 ? 5.554 -7.244 -10.893 1.00 96.19 80 TYR A O 1
ATOM 668 N N . PRO A 1 81 ? 5.631 -8.668 -12.624 1.00 94.12 81 PRO A N 1
ATOM 669 C CA . PRO A 1 81 ? 5.732 -9.877 -11.805 1.00 94.12 81 PRO A CA 1
ATOM 670 C C . PRO A 1 81 ? 6.942 -9.915 -10.862 1.00 94.12 81 PRO A C 1
ATOM 672 O O . PRO A 1 81 ? 6.876 -10.591 -9.835 1.00 94.12 81 PRO A O 1
ATOM 675 N N . ASP A 1 82 ? 8.016 -9.199 -11.198 1.00 96.38 82 ASP A N 1
ATOM 676 C CA . ASP A 1 82 ? 9.239 -9.121 -10.389 1.00 96.38 82 ASP A CA 1
ATOM 677 C C . ASP A 1 82 ? 9.170 -8.023 -9.315 1.00 96.38 82 ASP A C 1
ATOM 679 O O . ASP A 1 82 ? 9.950 -8.027 -8.361 1.00 96.38 82 ASP A O 1
ATOM 683 N N . TRP A 1 83 ? 8.191 -7.122 -9.429 1.00 97.88 83 TRP A N 1
ATOM 684 C CA . TRP A 1 83 ? 8.024 -5.987 -8.535 1.00 97.88 83 TRP A CA 1
ATOM 685 C C . TRP A 1 83 ? 7.196 -6.333 -7.305 1.00 97.88 83 TRP A C 1
ATOM 687 O O . TRP A 1 83 ? 6.326 -7.211 -7.298 1.00 97.88 83 TRP A O 1
ATOM 697 N N . ARG A 1 84 ? 7.461 -5.595 -6.231 1.00 98.12 84 ARG A N 1
ATOM 698 C CA . ARG A 1 84 ? 6.698 -5.664 -4.985 1.00 98.12 84 ARG A CA 1
ATOM 699 C C . ARG A 1 84 ? 6.246 -4.279 -4.571 1.00 98.12 84 ARG A C 1
ATOM 701 O O . ARG A 1 84 ? 6.893 -3.281 -4.868 1.00 98.12 84 ARG A O 1
ATOM 708 N N . ILE A 1 85 ? 5.158 -4.233 -3.817 1.00 98.44 85 ILE A N 1
ATOM 709 C CA . ILE A 1 85 ? 4.714 -3.016 -3.142 1.00 98.44 85 ILE A CA 1
ATOM 710 C C . ILE A 1 85 ? 4.726 -3.284 -1.648 1.00 98.44 85 ILE A C 1
ATOM 712 O O . ILE A 1 85 ? 4.233 -4.314 -1.192 1.00 98.44 85 ILE A O 1
ATOM 716 N N . THR A 1 86 ? 5.289 -2.373 -0.869 1.00 97.94 86 THR A N 1
ATOM 717 C CA . THR A 1 86 ? 5.219 -2.441 0.591 1.00 97.94 86 THR A CA 1
ATOM 718 C C . THR A 1 86 ? 4.267 -1.381 1.105 1.00 97.94 86 THR A C 1
ATOM 720 O O . THR A 1 86 ? 4.325 -0.237 0.668 1.00 97.94 86 THR A O 1
ATOM 723 N N . ILE A 1 87 ? 3.396 -1.757 2.041 1.00 97.38 87 ILE A N 1
ATOM 724 C CA . ILE A 1 87 ? 2.645 -0.785 2.838 1.00 97.38 87 ILE A CA 1
ATOM 725 C C . ILE A 1 87 ? 3.220 -0.820 4.245 1.00 97.38 87 ILE A C 1
ATOM 727 O O . ILE A 1 87 ? 3.154 -1.847 4.924 1.00 97.38 87 ILE A O 1
ATOM 731 N N . ARG A 1 88 ? 3.801 0.295 4.677 1.00 95.81 88 ARG A N 1
ATOM 732 C CA . ARG A 1 88 ? 4.325 0.510 6.025 1.00 95.81 88 ARG A CA 1
ATOM 733 C C . ARG A 1 88 ? 3.336 1.320 6.848 1.00 95.81 88 ARG A C 1
ATOM 735 O O . ARG A 1 88 ? 2.631 2.184 6.333 1.00 95.81 88 ARG A O 1
ATOM 742 N N . LEU A 1 89 ? 3.308 1.042 8.149 1.00 93.88 89 LEU A N 1
ATOM 743 C CA . LEU A 1 89 ? 2.505 1.816 9.087 1.00 93.88 89 LEU A CA 1
ATOM 744 C C . LEU A 1 89 ? 3.078 3.233 9.251 1.00 93.88 89 LEU A C 1
ATOM 746 O O . LEU A 1 89 ? 4.132 3.405 9.872 1.00 93.88 89 LEU A O 1
ATOM 750 N N . ALA A 1 90 ? 2.354 4.230 8.740 1.00 92.06 90 ALA A N 1
ATOM 751 C CA . ALA A 1 90 ? 2.651 5.644 8.950 1.00 92.06 90 ALA A CA 1
ATOM 752 C C . ALA A 1 90 ? 2.340 6.068 10.392 1.00 92.06 90 ALA A C 1
ATOM 754 O O . ALA A 1 90 ? 1.443 5.519 11.037 1.00 92.06 90 ALA A O 1
ATOM 755 N N . GLY A 1 91 ? 3.075 7.062 10.900 1.00 86.19 91 GLY A N 1
ATOM 756 C CA . GLY A 1 91 ? 2.780 7.692 12.194 1.00 86.19 91 GLY A CA 1
ATOM 757 C C . GLY A 1 91 ? 2.801 6.737 13.394 1.00 86.19 91 GLY A C 1
ATOM 758 O O . GLY A 1 91 ? 2.122 6.990 14.389 1.00 86.19 91 GLY A O 1
ATOM 759 N N . ARG A 1 92 ? 3.540 5.620 13.303 1.00 86.06 92 ARG A N 1
ATOM 760 C CA . ARG A 1 92 ? 3.578 4.605 14.365 1.00 86.06 92 ARG A CA 1
ATOM 761 C C . ARG A 1 92 ? 3.976 5.232 15.717 1.00 86.06 92 ARG A C 1
ATOM 763 O O . ARG A 1 92 ? 4.942 6.000 15.757 1.00 86.06 92 ARG A O 1
ATOM 770 N N . PRO A 1 93 ? 3.291 4.894 16.826 1.00 87.00 93 PRO A N 1
ATOM 771 C CA . PRO A 1 93 ? 3.680 5.376 18.146 1.00 87.00 93 PRO A CA 1
ATOM 772 C C . PRO A 1 93 ? 5.114 4.981 18.518 1.00 87.00 93 PRO A C 1
ATOM 774 O O . PRO A 1 93 ? 5.637 3.951 18.083 1.00 87.00 93 PRO A O 1
ATOM 777 N N . GLN A 1 94 ? 5.751 5.789 19.367 1.00 89.62 94 GLN A N 1
ATOM 778 C CA . GLN A 1 94 ? 7.096 5.498 19.860 1.00 89.62 94 GLN A CA 1
ATOM 779 C C . GLN A 1 94 ? 7.144 4.112 20.528 1.00 89.62 94 GLN A C 1
ATOM 781 O O . GLN A 1 94 ? 6.283 3.763 21.332 1.00 89.62 94 GLN A O 1
ATOM 786 N N . GLY A 1 95 ? 8.165 3.322 20.188 1.00 88.00 95 GLY A N 1
ATOM 787 C CA . GLY A 1 95 ? 8.353 1.964 20.711 1.00 88.00 95 GLY A CA 1
ATOM 788 C C . GLY A 1 95 ? 7.631 0.866 19.927 1.00 88.00 95 GLY A C 1
ATOM 789 O O . GLY A 1 95 ? 7.868 -0.310 20.195 1.00 88.00 95 GLY A O 1
ATOM 790 N N . TRP A 1 96 ? 6.800 1.208 18.938 1.00 91.44 96 TRP A N 1
ATOM 791 C CA . TRP A 1 96 ? 6.247 0.207 18.026 1.00 91.44 96 TRP A CA 1
ATOM 792 C C . TRP A 1 96 ? 7.324 -0.292 17.054 1.00 91.44 96 TRP A C 1
ATOM 794 O O . TRP A 1 96 ? 8.088 0.527 16.520 1.00 91.44 96 TRP A O 1
ATOM 804 N N . PRO A 1 97 ? 7.391 -1.609 16.779 1.00 92.31 97 PRO A N 1
ATOM 805 C CA . PRO A 1 97 ? 8.313 -2.128 15.782 1.00 92.31 97 PRO A CA 1
ATOM 806 C C . PRO A 1 97 ? 7.910 -1.663 14.377 1.00 92.31 97 PRO A C 1
ATOM 808 O O . PRO A 1 97 ? 6.762 -1.292 14.119 1.00 92.31 97 PRO A O 1
ATOM 811 N N . GLY A 1 98 ? 8.865 -1.695 13.446 1.00 91.31 98 GLY A N 1
ATOM 812 C CA . GLY A 1 98 ? 8.541 -1.561 12.029 1.00 91.31 98 GLY A CA 1
ATOM 813 C C . GLY A 1 98 ? 7.640 -2.719 11.607 1.00 91.31 98 GLY A C 1
ATOM 814 O O . GLY A 1 98 ? 7.978 -3.873 11.845 1.00 91.31 98 GLY A O 1
ATOM 815 N N . MET A 1 99 ? 6.496 -2.409 11.004 1.00 94.75 99 MET A N 1
ATOM 816 C CA . MET A 1 99 ? 5.525 -3.406 10.559 1.00 94.75 99 MET A CA 1
ATOM 817 C C . MET A 1 99 ? 4.787 -2.917 9.320 1.00 94.75 99 MET A C 1
ATOM 819 O O . MET A 1 99 ? 4.818 -1.729 8.981 1.00 94.75 99 MET A O 1
ATOM 823 N N . GLY A 1 100 ? 4.160 -3.851 8.626 1.00 96.06 100 GLY A N 1
ATOM 824 C CA . GLY A 1 100 ? 3.495 -3.581 7.369 1.00 96.06 100 GLY A CA 1
ATOM 825 C C . GLY A 1 100 ? 3.138 -4.866 6.650 1.00 96.06 100 GLY A C 1
ATOM 826 O O . GLY A 1 100 ? 3.156 -5.950 7.236 1.00 96.06 100 GLY A O 1
ATOM 827 N N . ILE A 1 101 ? 2.867 -4.728 5.363 1.00 97.81 101 ILE A N 1
ATOM 828 C CA . ILE A 1 101 ? 2.670 -5.858 4.463 1.00 97.81 101 ILE A CA 1
ATOM 829 C C . ILE A 1 101 ? 3.569 -5.724 3.239 1.00 97.81 101 ILE A C 1
ATOM 831 O O . ILE A 1 101 ? 3.923 -4.616 2.826 1.00 97.81 101 ILE A O 1
ATOM 835 N N . VAL A 1 102 ? 3.910 -6.864 2.647 1.00 98.12 102 VAL A N 1
ATOM 836 C CA . VAL A 1 102 ? 4.586 -6.941 1.350 1.00 98.12 102 VAL A CA 1
ATOM 837 C C . VAL A 1 102 ? 3.639 -7.592 0.361 1.00 98.12 102 VAL A C 1
ATOM 839 O O . VAL A 1 102 ? 3.247 -8.743 0.530 1.00 98.12 102 VAL A O 1
ATOM 842 N N . ILE A 1 103 ? 3.290 -6.858 -0.680 1.00 98.44 103 ILE A N 1
ATOM 843 C CA . ILE A 1 103 ? 2.389 -7.280 -1.740 1.00 98.44 103 ILE A CA 1
ATOM 844 C C . ILE A 1 103 ? 3.251 -7.709 -2.923 1.00 98.44 103 ILE A C 1
ATOM 846 O O . ILE A 1 103 ? 4.119 -6.972 -3.389 1.00 98.44 103 ILE A O 1
ATOM 850 N N . SER A 1 104 ? 3.008 -8.922 -3.395 1.00 97.62 104 SER A N 1
ATOM 851 C CA . SER A 1 104 ? 3.547 -9.466 -4.637 1.00 97.62 104 SER A CA 1
ATOM 852 C C . SER A 1 104 ? 2.394 -10.024 -5.458 1.00 97.62 104 SER A C 1
ATOM 854 O O . SER A 1 104 ? 1.322 -10.288 -4.906 1.00 97.62 104 SER A O 1
ATOM 856 N N . ARG A 1 105 ? 2.616 -10.256 -6.753 1.00 96.69 105 ARG A N 1
ATOM 857 C CA . ARG A 1 105 ? 1.573 -10.765 -7.655 1.00 96.69 105 ARG A CA 1
ATOM 858 C C . ARG A 1 105 ? 0.849 -12.012 -7.102 1.00 96.69 105 ARG A C 1
ATOM 860 O O . ARG A 1 105 ? -0.364 -12.106 -7.203 1.00 96.69 105 ARG A O 1
ATOM 867 N N . ASP A 1 106 ? 1.584 -12.928 -6.460 1.00 95.25 106 ASP A N 1
ATOM 868 C CA . ASP A 1 106 ? 1.063 -14.241 -6.050 1.00 95.25 106 ASP A CA 1
ATOM 869 C C . ASP A 1 106 ? 0.653 -14.301 -4.569 1.00 95.25 106 ASP A C 1
ATOM 871 O O . ASP A 1 106 ? -0.014 -15.244 -4.149 1.00 95.25 106 ASP A O 1
ATOM 875 N N . LYS A 1 107 ? 1.095 -13.344 -3.740 1.00 95.88 107 LYS A N 1
ATOM 876 C CA . LYS A 1 107 ? 0.833 -13.365 -2.292 1.00 95.88 107 LYS A CA 1
ATOM 877 C C . LYS A 1 107 ? 0.989 -12.006 -1.624 1.00 95.88 107 LYS A C 1
ATOM 879 O O . LYS A 1 107 ? 1.786 -11.172 -2.060 1.00 95.88 107 LYS A O 1
ATOM 884 N N . ILE A 1 108 ? 0.327 -11.867 -0.480 1.00 97.69 108 ILE A N 1
ATOM 885 C CA . ILE A 1 108 ? 0.555 -10.796 0.487 1.00 97.69 108 ILE A CA 1
ATOM 886 C C . ILE A 1 108 ? 1.228 -11.414 1.716 1.00 97.69 108 ILE A C 1
ATOM 888 O O . ILE A 1 108 ? 0.715 -12.356 2.314 1.00 97.69 108 ILE A O 1
ATOM 892 N N . ILE A 1 109 ? 2.415 -10.921 2.067 1.00 97.44 109 ILE A N 1
ATOM 893 C CA . ILE A 1 109 ? 3.099 -11.269 3.313 1.00 97.44 109 ILE A CA 1
ATOM 894 C C . ILE A 1 109 ? 2.652 -10.269 4.369 1.00 97.44 109 ILE A C 1
ATOM 896 O O . ILE A 1 109 ? 2.911 -9.073 4.243 1.00 97.44 109 ILE A O 1
ATOM 900 N N . ASP A 1 110 ? 2.006 -10.777 5.409 1.00 96.50 110 ASP A N 1
ATOM 901 C CA . ASP A 1 110 ? 1.524 -9.996 6.537 1.00 96.50 110 ASP A CA 1
ATOM 902 C C . ASP A 1 110 ? 2.527 -10.044 7.696 1.00 96.50 110 ASP A C 1
ATOM 904 O O . ASP A 1 110 ? 2.720 -11.090 8.316 1.00 96.50 110 ASP A O 1
ATOM 908 N N . ASP A 1 111 ? 3.173 -8.912 7.980 1.00 95.75 111 ASP A N 1
ATOM 909 C CA . ASP A 1 111 ? 4.091 -8.756 9.115 1.00 95.75 111 ASP A CA 1
ATOM 910 C C . ASP A 1 111 ? 3.526 -7.783 10.169 1.00 95.75 111 ASP A C 1
ATOM 912 O O . ASP A 1 111 ? 4.263 -7.141 10.923 1.00 95.75 111 ASP A O 1
ATOM 916 N N . LEU A 1 112 ? 2.196 -7.642 10.229 1.00 95.44 112 LEU A N 1
ATOM 917 C CA . LEU A 1 112 ? 1.523 -6.782 11.197 1.00 95.44 112 LEU A CA 1
ATOM 918 C C . LEU A 1 112 ? 1.518 -7.414 12.592 1.00 95.44 112 LEU A C 1
ATOM 920 O O . LEU A 1 112 ? 1.068 -8.546 12.794 1.00 95.44 112 LEU A O 1
ATOM 924 N N . LYS A 1 113 ? 1.952 -6.634 13.585 1.00 94.50 113 LYS A N 1
ATOM 925 C CA . LYS A 1 113 ? 1.958 -7.012 15.004 1.00 94.50 113 LYS A CA 1
ATOM 926 C C . LYS A 1 113 ? 0.658 -6.555 15.665 1.00 94.50 113 LYS A C 1
ATOM 928 O O . LYS A 1 113 ? 0.576 -5.481 16.261 1.00 94.50 113 LYS A O 1
ATOM 933 N N . ARG A 1 114 ? -0.396 -7.354 15.485 1.00 94.44 114 ARG A N 1
ATOM 934 C CA . ARG A 1 114 ? -1.782 -7.036 15.885 1.00 94.44 114 ARG A CA 1
ATOM 935 C C . ARG A 1 114 ? -1.942 -6.778 17.380 1.00 94.44 114 ARG A C 1
ATOM 937 O O . ARG A 1 114 ? -2.858 -6.065 17.775 1.00 94.44 114 ARG A O 1
ATOM 944 N N . GLU A 1 115 ? -1.055 -7.304 18.216 1.00 94.31 115 GLU A N 1
ATOM 945 C CA . GLU A 1 115 ? -1.022 -7.034 19.652 1.00 94.31 115 GLU A CA 1
ATOM 946 C C . GLU A 1 115 ? -0.872 -5.537 19.980 1.00 94.31 115 GLU A C 1
ATOM 948 O O . GLU A 1 115 ? -1.348 -5.092 21.024 1.00 94.31 115 GLU A O 1
ATOM 953 N N . TYR A 1 116 ? -0.304 -4.748 19.062 1.00 93.12 116 TYR A N 1
ATOM 954 C CA . TYR A 1 116 ? -0.193 -3.296 19.192 1.00 93.12 116 TYR A CA 1
ATOM 955 C C . TYR A 1 116 ? -1.472 -2.557 18.767 1.00 93.12 116 TYR A C 1
ATOM 957 O O . TYR A 1 116 ? -1.669 -1.400 19.129 1.00 93.12 116 TYR A O 1
ATOM 965 N N . PHE A 1 117 ? -2.373 -3.196 18.018 1.00 92.06 117 PHE A N 1
ATOM 966 C CA . PHE A 1 117 ? -3.506 -2.510 17.402 1.00 92.06 117 PHE A CA 1
ATOM 967 C C . PHE A 1 117 ? -4.685 -2.319 18.363 1.00 92.06 117 PHE A C 1
ATOM 969 O O . PHE A 1 117 ? -4.892 -3.140 19.270 1.00 92.06 117 PHE A O 1
ATOM 976 N N . PRO A 1 118 ? -5.514 -1.280 18.132 1.00 91.38 118 PRO A N 1
ATOM 977 C CA . PRO A 1 118 ? -6.860 -1.211 18.687 1.00 91.38 118 PRO A CA 1
ATOM 978 C C . PRO A 1 118 ? -7.650 -2.479 18.355 1.00 91.38 118 PRO A C 1
ATOM 980 O O . PRO A 1 118 ? -7.487 -3.040 17.273 1.00 91.38 118 PRO A O 1
ATOM 983 N N . GLU A 1 119 ? -8.532 -2.907 19.260 1.00 93.62 119 GLU A N 1
ATOM 984 C CA . GLU A 1 119 ? -9.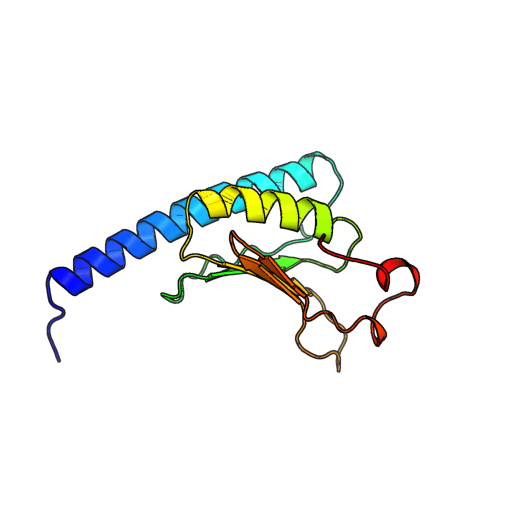259 -4.182 19.161 1.00 93.62 119 GLU A CA 1
ATOM 985 C C . GLU A 1 119 ? -9.958 -4.382 17.808 1.00 93.62 119 GLU A C 1
ATOM 987 O O . GLU A 1 119 ? -9.804 -5.434 17.190 1.00 93.62 119 GLU A O 1
ATOM 992 N N . LEU A 1 120 ? -10.612 -3.333 17.295 1.00 92.06 120 LEU A N 1
ATOM 993 C CA . LEU A 1 120 ? -11.311 -3.335 16.004 1.00 92.06 120 LEU A CA 1
ATOM 994 C C . LEU A 1 120 ? -10.409 -3.684 14.805 1.00 92.06 120 LEU A C 1
ATOM 996 O O . LEU A 1 120 ? -10.898 -4.158 13.787 1.00 92.06 120 LEU A O 1
ATOM 1000 N N . LEU A 1 121 ? -9.102 -3.433 14.907 1.00 93.81 121 LEU A N 1
ATOM 1001 C CA . LEU A 1 121 ? -8.143 -3.604 13.813 1.00 93.81 121 LEU A CA 1
ATOM 1002 C C . LEU A 1 121 ? -7.297 -4.878 13.965 1.00 93.81 121 LEU A C 1
ATOM 1004 O O . LEU A 1 121 ? -6.524 -5.209 13.070 1.00 93.81 121 LEU A O 1
ATOM 1008 N N . ARG A 1 122 ? -7.439 -5.625 15.069 1.00 94.69 122 ARG A N 1
ATOM 1009 C CA . ARG A 1 122 ? -6.660 -6.856 15.313 1.00 94.69 122 ARG A CA 1
ATOM 1010 C C . ARG A 1 122 ? -7.041 -8.007 14.387 1.00 94.69 122 ARG A C 1
ATOM 1012 O O . ARG A 1 122 ? -6.214 -8.879 14.140 1.00 94.69 122 ARG A O 1
ATOM 1019 N N . SER A 1 123 ? -8.271 -8.010 13.882 1.00 92.25 123 SER A N 1
ATOM 1020 C CA . SER A 1 123 ? -8.809 -9.030 12.973 1.00 92.25 123 SER A CA 1
ATOM 1021 C C . SER A 1 123 ? -8.568 -8.728 11.492 1.00 92.25 123 SER A C 1
ATOM 1023 O O . SER A 1 123 ? -9.092 -9.439 10.642 1.00 92.25 123 SER A O 1
ATOM 1025 N N . LEU A 1 124 ? -7.807 -7.682 11.166 1.00 93.38 124 LEU A N 1
ATOM 1026 C CA . LEU A 1 124 ? -7.513 -7.315 9.785 1.00 93.38 124 LEU A CA 1
ATOM 1027 C C . LEU A 1 124 ? -6.722 -8.442 9.090 1.00 93.38 124 LEU A C 1
ATOM 1029 O O . LEU A 1 124 ? -5.724 -8.909 9.642 1.00 93.38 124 LEU A O 1
ATOM 1033 N N . THR A 1 125 ? -7.171 -8.891 7.915 1.00 93.06 125 THR A N 1
ATOM 1034 C CA . THR A 1 125 ? -6.539 -9.949 7.094 1.00 93.06 125 THR A CA 1
ATOM 1035 C C . THR A 1 125 ? -6.485 -9.542 5.618 1.00 93.06 125 THR A C 1
ATOM 1037 O O . THR A 1 125 ? -7.117 -8.562 5.220 1.00 93.06 125 THR A O 1
ATOM 1040 N N . PHE A 1 126 ? -5.703 -10.267 4.812 1.00 92.94 126 PHE A N 1
ATOM 1041 C CA . PHE A 1 126 ? -5.375 -9.921 3.419 1.00 92.94 126 PHE A CA 1
ATOM 1042 C C . PHE A 1 126 ? -5.597 -11.097 2.457 1.00 92.94 126 PHE A C 1
ATOM 1044 O O . PHE A 1 126 ? -4.733 -11.406 1.636 1.00 92.94 126 PHE A O 1
ATOM 1051 N N . ASP A 1 127 ? -6.745 -11.751 2.611 1.00 77.31 127 ASP A N 1
ATOM 1052 C CA . ASP A 1 127 ? -7.132 -12.971 1.891 1.00 77.31 127 ASP A CA 1
ATOM 1053 C C . ASP A 1 127 ? -7.535 -12.727 0.418 1.00 77.31 127 ASP A C 1
ATOM 1055 O O . ASP A 1 127 ? -8.134 -11.666 0.094 1.00 77.31 127 ASP A O 1
#

Secondary structure (DSSP, 8-state):
-PPPPHHHHHHHHHHHHHHHHHHHHHHHHHHHHHHTTSS-TTS-EE-----SSSEEEEEE---TTHHHHHHHHHHHGGG-TT-EEEEEETTPPTTPPP-EEEEETTEEEE---GGGS-GGGTT----

Radius of gyration: 16.23 Å; Cα contacts (8 Å, |Δi|>4): 155; chains: 1; bounding box: 51×28×43 Å

Mean predicted aligned error: 4.61 Å

pLDDT: mean 92.01, std 7.79, range [50.75, 98.44]

Solvent-accessible surface area (backbone atoms only — not comparable to full-atom values): 7573 Å² total; per-residue (Å²): 136,84,80,79,51,72,68,57,55,50,51,51,53,52,49,54,54,49,52,52,52,51,50,54,55,51,50,54,52,54,52,52,38,29,77,69,67,74,43,58,88,84,48,57,46,73,61,85,76,83,84,86,56,65,58,47,48,33,32,33,58,87,56,90,56,51,41,66,50,51,54,57,56,25,61,58,19,68,82,37,70,82,34,34,41,33,44,33,57,38,90,65,60,91,90,61,75,93,38,31,38,41,36,31,49,90,48,66,47,80,55,64,67,43,89,76,46,61,78,92,58,45,77,70,68,75,130

Nearest PDB structures (foldseek):
  7xe4-assembly1_F  TM=3.920E-01  e=2.597E-01  Saccharomyces cerevisiae
  4ocm-assembly2_E  TM=5.531E-01  e=1.973E+00  Saccharomyces cerevisiae S288C
  5kha-assembly1_A  TM=3.628E-01  e=1.248E+00  Acinetobacter baumannii
  1ym5-assembly1_A-2  TM=4.258E-01  e=3.331E+00  Saccharomyces cerevisiae